Protein AF-A0A2N2L677-F1 (afdb_monomer_lite)

Sequence (140 aa):
MPTRQKPKVSSVRTIFMMSVLCVIALALGATQARAYCVYNDIELPFAVRGEFCAQCLYDPFLKPNDKKCCPGGEKGCRGETQIYISGIGSQFSAQWVACPTKVDAHGWIRFKRSGKDLTCYVYHEDGSLKGNDVIDIPGM

Radius of gyration: 25.93 Å; chains: 1; bounding box: 28×28×107 Å

Secondary structure (DSSP, 8-state):
----PPP---TTTTHHHHHHHHHHHHHSS-----EEEEEE-SSS-EEEEESS-HHHH-EEEE-TT-EEEEETTSTT--S-B-EEEE--TT---S--EE-SSPBPTT-EEEEEEETTEEEEEEE-TTS-EEEEEEEP-TT-

Structure (mmCIF, N/CA/C/O backbone):
data_AF-A0A2N2L677-F1
#
_entry.id   AF-A0A2N2L677-F1
#
loop_
_atom_site.group_PDB
_atom_site.id
_atom_site.type_symbol
_atom_site.label_atom_id
_atom_site.label_alt_id
_atom_site.label_comp_id
_atom_site.label_asym_id
_atom_site.label_entity_id
_atom_site.label_seq_id
_atom_site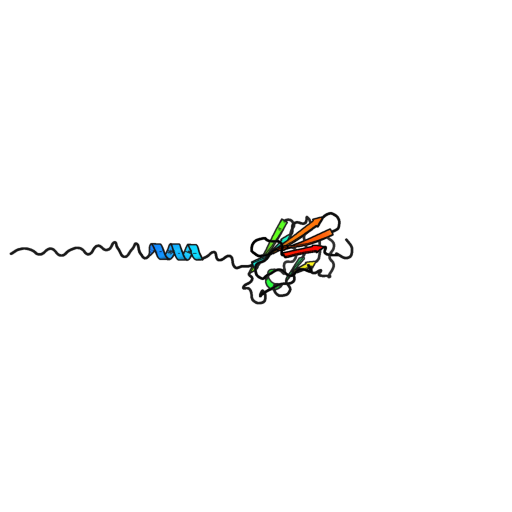.pdbx_PDB_ins_code
_atom_site.Cartn_x
_atom_site.Cartn_y
_atom_site.Cartn_z
_atom_site.occupancy
_atom_site.B_iso_or_equiv
_atom_site.auth_seq_id
_atom_site.auth_comp_id
_atom_site.auth_asym_id
_atom_site.auth_atom_id
_atom_site.pdbx_PDB_model_num
ATOM 1 N N . MET A 1 1 ? -11.875 4.089 89.687 1.00 44.41 1 MET A N 1
ATOM 2 C CA . MET A 1 1 ? -11.966 4.764 88.374 1.00 44.41 1 MET A CA 1
ATOM 3 C C . MET A 1 1 ? -10.947 4.139 87.427 1.00 44.41 1 MET A C 1
ATOM 5 O O . MET A 1 1 ? -9.765 4.303 87.696 1.00 44.41 1 MET A O 1
ATOM 9 N N . PRO A 1 2 ? -11.348 3.404 86.376 1.00 44.47 2 PRO A N 1
ATOM 10 C CA . PRO A 1 2 ? -10.439 3.009 85.307 1.00 44.47 2 PRO A CA 1
ATOM 11 C C . PRO A 1 2 ? -10.659 3.876 84.058 1.00 44.47 2 PRO A C 1
ATOM 13 O O . PRO A 1 2 ? -11.779 4.047 83.573 1.00 44.47 2 PRO A O 1
ATOM 16 N N . THR A 1 3 ? -9.572 4.445 83.548 1.00 46.19 3 THR A N 1
ATOM 17 C CA . THR A 1 3 ? -9.535 5.324 82.376 1.00 46.19 3 THR A CA 1
ATOM 18 C C . THR A 1 3 ? -9.636 4.492 81.096 1.00 46.19 3 THR A C 1
ATOM 20 O O . THR A 1 3 ? -8.787 3.653 80.808 1.00 46.19 3 THR A O 1
ATOM 23 N N . ARG A 1 4 ? -10.696 4.719 80.316 1.00 53.97 4 ARG A N 1
ATOM 24 C CA . ARG A 1 4 ? -10.991 4.024 79.054 1.00 53.97 4 ARG A CA 1
ATOM 25 C C . ARG A 1 4 ? -10.198 4.676 77.909 1.00 53.97 4 ARG A C 1
ATOM 27 O O . ARG A 1 4 ? -10.533 5.783 77.494 1.00 53.97 4 ARG A O 1
ATOM 34 N N . GLN A 1 5 ? -9.162 4.015 77.387 1.00 49.34 5 GLN A N 1
ATOM 35 C CA . GLN A 1 5 ? -8.472 4.447 76.162 1.00 49.34 5 GLN A CA 1
ATOM 36 C C . GLN A 1 5 ? -9.280 4.051 74.913 1.00 49.34 5 GLN A C 1
ATOM 38 O O . GLN A 1 5 ? -9.668 2.895 74.751 1.00 49.34 5 GLN A O 1
ATOM 43 N N . LYS A 1 6 ? -9.542 5.024 74.027 1.00 47.03 6 LYS A N 1
ATOM 44 C CA . LYS A 1 6 ? -10.153 4.809 72.703 1.00 47.03 6 LYS A CA 1
ATOM 45 C C . LYS A 1 6 ? -9.105 4.280 71.708 1.00 47.03 6 LYS A C 1
ATOM 47 O O . LYS A 1 6 ? -8.000 4.823 71.673 1.00 47.03 6 LYS A O 1
ATOM 52 N N . PRO A 1 7 ? -9.444 3.301 70.851 1.00 48.22 7 PRO A N 1
ATOM 53 C CA . PRO A 1 7 ? -8.547 2.848 69.796 1.00 48.22 7 PRO A CA 1
ATOM 54 C C . PRO A 1 7 ? -8.425 3.898 68.679 1.00 48.22 7 PRO A C 1
ATOM 56 O O . PRO A 1 7 ? -9.423 4.419 68.177 1.00 48.22 7 PRO A O 1
ATOM 59 N N . LYS A 1 8 ? -7.179 4.190 68.280 1.00 50.78 8 LYS A N 1
ATOM 60 C CA . LYS A 1 8 ? -6.833 4.925 67.054 1.00 50.78 8 LYS A CA 1
ATOM 61 C C . LYS A 1 8 ? -7.265 4.081 65.854 1.00 50.78 8 LYS A C 1
ATOM 63 O O . LYS A 1 8 ? -6.686 3.029 65.595 1.00 50.78 8 LYS A O 1
ATOM 68 N N . VAL A 1 9 ? -8.282 4.543 65.133 1.00 54.09 9 VAL A N 1
ATOM 69 C CA . VAL A 1 9 ? -8.702 3.947 63.861 1.00 54.09 9 VAL A CA 1
ATOM 70 C C . VAL A 1 9 ? -7.568 4.139 62.853 1.00 54.09 9 VAL A C 1
ATOM 72 O O . VAL A 1 9 ? -7.182 5.260 62.528 1.00 54.09 9 VAL A O 1
ATOM 75 N N . SER A 1 10 ? -6.987 3.016 62.435 1.00 50.25 10 SER A N 1
ATOM 76 C CA . SER A 1 10 ? -5.835 2.923 61.541 1.00 50.25 10 SER A CA 1
ATOM 77 C C . SER A 1 10 ? -6.214 3.373 60.128 1.00 50.25 10 SER A C 1
ATOM 79 O O . SER A 1 10 ? -6.841 2.646 59.356 1.00 50.25 10 SER A O 1
ATOM 81 N N . SER A 1 11 ? -5.819 4.602 59.807 1.00 54.41 11 SER A N 1
ATOM 82 C CA . SER A 1 11 ? -6.023 5.309 58.539 1.00 54.41 11 SER A CA 1
ATOM 83 C C . SER A 1 11 ? -5.100 4.801 57.415 1.00 54.41 11 SER A C 1
ATOM 85 O O . SER A 1 11 ? -4.532 5.592 56.670 1.00 54.41 11 SER A O 1
ATOM 87 N N . VAL A 1 12 ? -4.895 3.482 57.31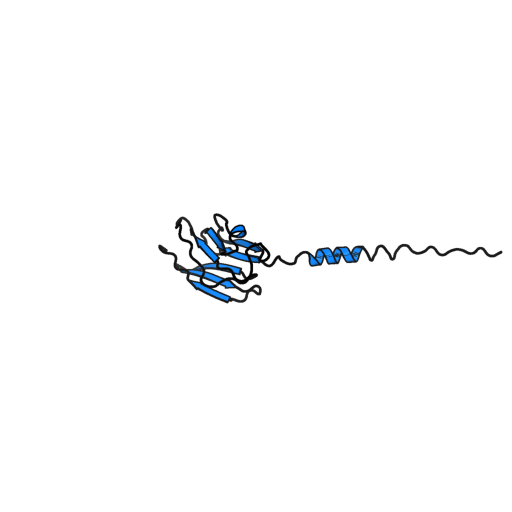6 1.00 50.75 12 VAL A N 1
ATOM 88 C CA . VAL A 1 12 ? -3.940 2.858 56.372 1.00 50.75 12 VAL A CA 1
ATOM 89 C C . VAL A 1 12 ? -4.652 2.076 55.258 1.00 50.75 12 VAL A C 1
ATOM 91 O O . VAL A 1 12 ? -4.093 1.875 54.184 1.00 50.75 12 VAL A O 1
ATOM 94 N N . ARG A 1 13 ? -5.921 1.687 55.449 1.00 46.88 13 ARG A N 1
ATOM 95 C CA . ARG A 1 13 ? -6.669 0.891 54.455 1.00 46.88 13 ARG A CA 1
ATOM 96 C C . ARG A 1 13 ? -7.193 1.682 53.250 1.00 46.88 13 ARG A C 1
ATOM 98 O O . ARG A 1 13 ? -7.444 1.079 52.215 1.00 46.88 13 ARG A O 1
ATOM 105 N N . THR A 1 14 ? -7.313 3.006 53.339 1.00 47.03 14 THR A N 1
ATOM 106 C CA . THR A 1 14 ? -7.902 3.824 52.258 1.00 47.03 14 THR A CA 1
ATOM 107 C C . THR A 1 14 ? -6.898 4.187 51.156 1.00 47.03 14 THR A C 1
ATOM 109 O O . THR A 1 14 ? -7.296 4.464 50.030 1.00 47.03 14 THR A O 1
ATOM 112 N N . ILE A 1 15 ? -5.592 4.147 51.440 1.00 49.38 15 ILE A N 1
ATOM 113 C CA . ILE A 1 15 ? -4.556 4.574 50.481 1.00 49.38 15 ILE A CA 1
ATOM 114 C C . ILE A 1 15 ? -4.246 3.464 49.460 1.00 49.38 15 ILE A C 1
ATOM 116 O O . ILE A 1 15 ? -4.035 3.748 48.284 1.00 49.38 15 ILE A O 1
ATOM 120 N N . PHE A 1 16 ? -4.304 2.191 49.866 1.00 46.00 16 PHE A N 1
ATOM 121 C CA . PHE A 1 16 ? -3.989 1.059 48.982 1.00 46.00 16 PHE A CA 1
ATOM 122 C C . PHE A 1 16 ? -5.040 0.783 47.896 1.00 46.00 16 PHE A C 1
ATOM 124 O O . PHE A 1 16 ? -4.717 0.172 46.884 1.00 46.00 16 PHE A O 1
ATOM 131 N N . MET A 1 17 ? -6.287 1.231 48.069 1.00 48.28 17 MET A N 1
ATOM 132 C CA . MET A 1 17 ? -7.337 1.025 47.062 1.00 48.28 17 MET A CA 1
ATOM 133 C C . MET A 1 17 ? -7.298 2.057 45.923 1.00 48.28 17 MET A C 1
ATOM 135 O O . MET A 1 17 ? -7.752 1.764 44.822 1.00 48.28 17 MET A O 1
ATOM 139 N N . MET A 1 18 ? -6.723 3.241 46.158 1.00 45.56 18 MET A N 1
ATOM 140 C CA . MET A 1 18 ? -6.606 4.307 45.151 1.00 45.56 18 MET A CA 1
ATOM 141 C C . MET A 1 18 ? -5.428 4.096 44.187 1.00 45.56 18 MET A C 1
ATOM 143 O O . MET A 1 18 ? -5.502 4.503 43.031 1.00 45.56 18 MET A O 1
ATOM 147 N N . SER A 1 19 ? -4.358 3.420 44.614 1.00 46.69 19 SER A N 1
ATOM 148 C CA . SER A 1 19 ? -3.193 3.157 43.759 1.00 46.69 19 SER A CA 1
ATOM 149 C C . SER A 1 19 ? -3.425 2.035 42.738 1.00 46.69 19 SER A C 1
ATOM 151 O O . SER A 1 19 ? -2.882 2.097 41.638 1.00 46.69 19 SER A O 1
ATOM 153 N N . VAL A 1 20 ? -4.268 1.043 43.048 1.00 52.00 20 VAL A N 1
ATOM 154 C CA . VAL A 1 20 ? -4.556 -0.088 42.142 1.00 52.00 20 VAL A CA 1
ATOM 155 C C . VAL A 1 20 ? -5.436 0.330 40.953 1.00 52.00 20 VAL A C 1
ATOM 157 O O . VAL A 1 20 ? -5.238 -0.169 39.846 1.00 52.00 20 VAL A O 1
ATOM 160 N N . LEU A 1 21 ? -6.349 1.295 41.125 1.00 49.84 21 LEU A N 1
ATOM 161 C CA . LEU A 1 21 ? -7.197 1.785 40.026 1.00 49.84 21 LEU A CA 1
ATOM 162 C C . LEU A 1 21 ? -6.417 2.563 38.952 1.00 49.84 21 LEU A C 1
ATOM 164 O O . LEU A 1 21 ? -6.703 2.408 37.765 1.00 49.84 21 LEU A O 1
ATOM 168 N N . CYS A 1 22 ? -5.407 3.353 39.331 1.00 50.03 22 CYS A N 1
ATOM 169 C CA . CYS A 1 22 ? -4.596 4.100 38.361 1.00 50.03 22 CYS A CA 1
ATOM 170 C C . CYS A 1 22 ? -3.711 3.189 37.493 1.00 50.03 22 CYS A C 1
ATOM 172 O O . CYS A 1 22 ? -3.503 3.484 36.318 1.00 50.03 22 CYS A O 1
ATOM 174 N N . VAL A 1 23 ? -3.224 2.064 38.031 1.00 52.12 23 VAL A N 1
ATOM 175 C CA . VAL A 1 23 ? -2.392 1.112 37.269 1.00 52.12 23 VAL A CA 1
ATOM 176 C C . VAL A 1 23 ? -3.222 0.358 36.222 1.00 52.12 23 VAL A C 1
ATOM 178 O O . VAL A 1 23 ? -2.752 0.146 35.107 1.00 52.12 23 VAL A O 1
ATOM 181 N N . ILE A 1 24 ? -4.482 0.024 36.524 1.00 51.56 24 ILE A N 1
ATOM 182 C CA . ILE A 1 24 ? -5.388 -0.632 35.565 1.00 51.56 24 ILE A CA 1
ATOM 183 C C . ILE A 1 24 ? -5.789 0.331 34.432 1.00 51.56 24 ILE A C 1
ATOM 185 O O . ILE A 1 24 ? -5.818 -0.069 33.270 1.00 51.56 24 ILE A O 1
ATOM 189 N N . ALA A 1 25 ? -6.021 1.614 34.735 1.00 50.78 25 ALA A N 1
ATOM 190 C CA . ALA A 1 25 ? -6.334 2.625 33.720 1.00 50.78 25 ALA A CA 1
ATOM 191 C C . ALA A 1 25 ? -5.162 2.896 32.752 1.00 50.78 25 ALA A C 1
ATOM 193 O O . ALA A 1 25 ? -5.388 3.140 31.569 1.00 50.78 25 ALA A O 1
ATOM 194 N N . LEU A 1 26 ? -3.914 2.792 33.225 1.00 49.88 26 LEU A N 1
ATOM 195 C CA . LEU A 1 26 ? -2.713 2.900 32.385 1.00 49.88 26 LEU A CA 1
ATOM 196 C C . LEU A 1 26 ? -2.434 1.624 31.568 1.00 49.88 26 LEU A C 1
ATOM 198 O O . LEU A 1 26 ? -1.881 1.717 30.476 1.00 49.88 26 LEU A O 1
ATOM 202 N N . ALA A 1 27 ? -2.852 0.448 32.047 1.00 47.91 27 ALA A N 1
ATOM 203 C CA . ALA A 1 27 ? -2.697 -0.818 31.324 1.00 47.91 27 ALA A CA 1
ATOM 204 C C . ALA A 1 27 ? -3.751 -1.031 30.216 1.00 47.91 27 ALA A C 1
ATOM 206 O O . ALA A 1 27 ? -3.491 -1.744 29.250 1.00 47.91 27 ALA A O 1
ATOM 207 N N . LEU A 1 28 ? -4.925 -0.397 30.320 1.00 47.28 28 LEU A N 1
ATOM 208 C CA . LEU A 1 28 ? -6.007 -0.483 29.324 1.00 47.28 28 LEU A CA 1
ATOM 209 C C . LEU A 1 28 ? -5.884 0.546 28.179 1.00 47.28 28 LEU A C 1
ATOM 211 O O . LEU A 1 28 ? -6.634 0.480 27.205 1.00 47.28 28 LEU A O 1
ATOM 215 N N . GLY A 1 29 ? -4.955 1.502 28.282 1.00 42.56 29 GLY A N 1
ATOM 216 C CA . GLY A 1 29 ? -4.866 2.671 27.397 1.00 42.56 29 GLY A CA 1
ATOM 217 C C . GLY A 1 29 ? -4.201 2.448 26.035 1.00 42.56 29 GLY A C 1
ATOM 218 O O . GLY A 1 29 ? -4.214 3.353 25.207 1.00 42.56 29 GLY A O 1
ATOM 219 N N . ALA A 1 30 ? -3.645 1.265 25.773 1.00 44.28 30 ALA A N 1
ATOM 220 C CA . ALA A 1 30 ? -3.089 0.908 24.469 1.00 44.28 30 ALA A CA 1
ATOM 221 C C . ALA A 1 30 ? -3.939 -0.176 23.800 1.00 44.28 30 ALA A C 1
ATOM 223 O O . ALA A 1 30 ? -3.429 -1.192 23.329 1.00 44.28 30 ALA A O 1
ATOM 224 N N . THR A 1 31 ? -5.255 0.038 23.725 1.00 46.34 31 THR A N 1
ATOM 225 C CA . THR A 1 31 ? -5.981 -0.531 22.589 1.00 46.34 31 THR A CA 1
ATOM 226 C C . THR A 1 31 ? -5.348 0.111 21.363 1.00 46.34 31 THR A C 1
ATOM 228 O O . THR A 1 31 ? -5.553 1.295 21.111 1.00 46.34 31 THR A O 1
ATOM 231 N N . GLN A 1 32 ? -4.464 -0.618 20.667 1.00 46.31 32 GLN A N 1
ATOM 232 C CA . GLN A 1 32 ? -3.982 -0.177 19.364 1.00 46.31 32 GLN A CA 1
ATOM 233 C C . GLN A 1 32 ? -5.241 0.154 18.579 1.00 46.31 32 GLN A C 1
ATOM 235 O O . GLN A 1 32 ? -6.066 -0.730 18.347 1.00 46.31 32 GLN A O 1
ATOM 240 N N . ALA A 1 33 ? -5.457 1.440 18.304 1.00 50.59 33 ALA A N 1
ATOM 241 C CA . ALA A 1 33 ? -6.587 1.877 17.516 1.00 50.59 33 ALA A CA 1
ATOM 242 C C . ALA A 1 33 ? -6.429 1.149 16.188 1.00 50.59 33 ALA A C 1
ATOM 244 O O . ALA A 1 33 ? -5.513 1.447 15.424 1.00 50.59 33 ALA A O 1
ATOM 245 N N . ARG A 1 34 ? -7.219 0.091 16.019 1.00 66.38 34 ARG A N 1
ATOM 246 C CA . ARG A 1 34 ? -6.980 -0.916 15.000 1.00 66.38 34 ARG A CA 1
ATOM 247 C C . ARG A 1 34 ? -6.945 -0.216 13.648 1.00 66.38 34 ARG A C 1
ATOM 249 O O . ARG A 1 34 ? -7.925 0.438 13.307 1.00 66.38 34 ARG A O 1
ATOM 256 N N . ALA A 1 35 ? -5.820 -0.257 12.947 1.00 68.38 35 ALA A N 1
ATOM 257 C CA . ALA A 1 35 ? -5.525 0.649 11.841 1.00 68.38 35 ALA A CA 1
ATOM 258 C C . ALA A 1 35 ? -5.217 -0.118 10.557 1.00 68.38 35 ALA A C 1
ATOM 260 O O . ALA A 1 35 ? -4.579 -1.164 10.605 1.00 68.38 35 ALA A O 1
ATOM 261 N N . TYR A 1 36 ? -5.595 0.450 9.413 1.00 82.56 36 TYR A N 1
ATOM 262 C CA . TYR A 1 36 ? -5.073 0.029 8.118 1.00 82.56 36 TYR A CA 1
ATOM 263 C C . TYR A 1 36 ? -3.665 0.573 7.977 1.00 82.56 36 TYR A C 1
ATOM 265 O O . TYR A 1 36 ? -3.485 1.789 8.050 1.00 82.56 36 TYR A O 1
ATOM 273 N N . CYS A 1 37 ? -2.680 -0.281 7.732 1.00 89.62 37 CYS A N 1
ATOM 274 C CA . CYS A 1 37 ? -1.321 0.173 7.462 1.00 89.62 37 CYS A CA 1
ATOM 275 C C . CYS A 1 37 ? -0.891 -0.187 6.042 1.00 89.62 37 CYS A C 1
ATOM 277 O O . CYS A 1 37 ? -1.068 -1.315 5.588 1.00 89.62 37 CYS A O 1
ATOM 279 N N . VAL A 1 38 ? -0.299 0.783 5.356 1.00 93.44 38 VAL A N 1
ATOM 280 C CA . VAL A 1 38 ? 0.296 0.644 4.031 1.00 93.44 38 VAL A CA 1
ATOM 281 C C . VAL A 1 38 ? 1.802 0.750 4.186 1.00 93.44 38 VAL A C 1
ATOM 283 O O . VAL A 1 38 ? 2.293 1.766 4.673 1.00 93.44 38 VAL A O 1
ATOM 286 N N . TYR A 1 39 ? 2.517 -0.294 3.786 1.00 95.31 39 TYR A N 1
ATOM 287 C CA . TYR A 1 39 ? 3.969 -0.389 3.859 1.00 95.31 39 TYR A CA 1
ATOM 288 C C . TYR A 1 39 ? 4.565 -0.288 2.459 1.00 95.31 39 TYR A C 1
ATOM 290 O O . TYR A 1 39 ? 4.146 -1.000 1.539 1.00 95.31 39 TYR A O 1
ATOM 298 N N . ASN A 1 40 ? 5.561 0.578 2.313 1.00 95.44 40 ASN A N 1
ATOM 299 C CA . ASN A 1 40 ? 6.368 0.680 1.112 1.00 95.44 40 ASN A CA 1
ATOM 300 C C . ASN A 1 40 ? 7.676 -0.098 1.319 1.00 95.44 40 ASN A C 1
ATOM 302 O O . ASN A 1 40 ? 8.607 0.428 1.917 1.00 95.44 40 ASN A O 1
ATOM 306 N N . ASP A 1 41 ? 7.766 -1.323 0.801 1.00 95.69 41 ASP A N 1
ATOM 307 C CA . ASP A 1 41 ? 9.022 -2.088 0.786 1.00 95.69 41 ASP A CA 1
ATOM 308 C C . ASP A 1 41 ? 9.763 -1.960 -0.561 1.00 95.69 41 ASP A C 1
ATOM 310 O O . ASP A 1 41 ? 10.598 -2.800 -0.900 1.00 95.69 41 ASP A O 1
ATOM 314 N N . ILE A 1 42 ? 9.423 -0.964 -1.383 1.00 92.62 42 ILE A N 1
ATOM 315 C CA . ILE A 1 42 ? 10.126 -0.687 -2.636 1.00 92.62 42 ILE A CA 1
ATOM 316 C C . ILE A 1 42 ? 11.085 0.492 -2.462 1.00 92.62 42 ILE A C 1
ATOM 318 O O . ILE A 1 42 ? 10.950 1.320 -1.565 1.00 92.62 42 ILE A O 1
ATOM 322 N N . GLU A 1 43 ? 12.063 0.595 -3.358 1.00 92.31 43 GLU A N 1
ATOM 323 C CA . GLU A 1 43 ? 13.098 1.639 -3.309 1.00 92.31 43 GLU A CA 1
ATOM 324 C C . GLU A 1 43 ? 12.620 3.009 -3.819 1.00 92.31 43 GLU A C 1
ATOM 326 O O . GLU A 1 43 ? 13.370 3.984 -3.790 1.00 92.31 43 GLU A O 1
ATOM 331 N N . LEU A 1 44 ? 11.372 3.104 -4.287 1.00 90.62 44 LEU A N 1
ATOM 332 C CA . LEU A 1 44 ? 10.803 4.316 -4.868 1.00 90.62 44 LEU A CA 1
ATOM 333 C C . LEU A 1 44 ? 9.636 4.838 -4.020 1.00 90.62 44 LEU A C 1
ATOM 335 O O . LEU A 1 44 ? 8.819 4.047 -3.545 1.00 90.62 44 LEU A O 1
ATOM 339 N N . PRO A 1 45 ? 9.514 6.163 -3.840 1.00 91.75 45 PRO A N 1
ATOM 340 C CA . PRO A 1 45 ? 8.329 6.733 -3.222 1.00 91.75 45 PRO A CA 1
ATOM 341 C C . PRO A 1 45 ? 7.106 6.579 -4.136 1.00 91.75 45 PRO A C 1
ATOM 343 O O . PRO A 1 45 ? 7.250 6.549 -5.360 1.00 91.75 45 PRO A O 1
ATOM 346 N N . PHE A 1 46 ?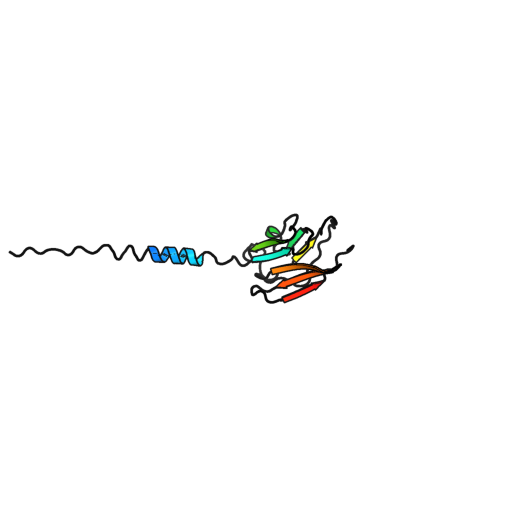 5.912 6.528 -3.546 1.00 91.19 46 PHE A N 1
ATOM 347 C CA . PHE A 1 46 ? 4.643 6.587 -4.278 1.00 91.19 46 PHE A CA 1
ATOM 348 C C . PHE A 1 46 ? 3.552 7.271 -3.456 1.00 91.19 46 PHE A C 1
ATOM 350 O O . PHE A 1 46 ? 3.558 7.216 -2.227 1.00 91.19 46 PHE A O 1
ATOM 357 N N . ALA A 1 47 ? 2.598 7.907 -4.128 1.00 91.25 47 ALA A N 1
ATOM 358 C CA . ALA A 1 47 ? 1.397 8.426 -3.489 1.00 91.25 47 ALA A CA 1
ATOM 359 C C . ALA A 1 47 ? 0.457 7.265 -3.152 1.00 91.25 47 ALA A C 1
ATOM 361 O O . ALA A 1 47 ? 0.311 6.331 -3.943 1.00 91.25 47 ALA A O 1
ATOM 362 N N . VAL A 1 48 ? -0.208 7.328 -2.000 1.00 91.19 48 VAL A N 1
ATOM 363 C CA . VAL A 1 48 ? -1.176 6.315 -1.568 1.00 91.19 48 VAL A CA 1
ATOM 364 C C . VAL A 1 48 ? -2.509 6.971 -1.228 1.00 91.19 48 VAL A C 1
ATOM 366 O O . VAL A 1 48 ? -2.564 8.109 -0.775 1.00 91.19 48 VAL A O 1
ATOM 369 N N . ARG A 1 49 ? -3.611 6.262 -1.472 1.00 89.50 49 ARG A N 1
ATOM 370 C CA . ARG A 1 49 ? -4.937 6.624 -0.960 1.00 89.50 49 ARG A CA 1
ATOM 371 C C . ARG A 1 49 ? -5.747 5.366 -0.672 1.00 89.50 49 ARG A C 1
ATOM 373 O O . ARG A 1 49 ? -5.632 4.369 -1.382 1.00 89.50 49 ARG A O 1
ATOM 380 N N . GLY A 1 50 ? -6.603 5.428 0.339 1.00 88.12 50 GLY A N 1
ATOM 381 C CA . GLY A 1 50 ? -7.671 4.446 0.534 1.00 88.12 50 GLY A CA 1
ATOM 382 C C . GLY A 1 50 ? -8.989 4.979 -0.017 1.00 88.12 50 GLY A C 1
ATOM 383 O O . GLY A 1 50 ? -9.200 6.188 0.009 1.00 88.12 50 GLY A O 1
ATOM 384 N N . GLU A 1 51 ? -9.870 4.088 -0.477 1.00 86.56 51 GLU A N 1
ATOM 385 C CA . GLU A 1 51 ? -11.222 4.414 -0.964 1.00 86.56 51 GLU A CA 1
ATOM 386 C C . GLU A 1 51 ? -11.967 5.338 0.005 1.00 86.56 51 GLU A C 1
ATOM 388 O O . GLU A 1 51 ? -12.211 6.504 -0.296 1.00 86.56 51 GLU A O 1
ATOM 393 N N . PHE A 1 52 ? -12.238 4.842 1.211 1.00 78.31 52 PHE A N 1
ATOM 394 C CA . PHE A 1 52 ? -12.933 5.602 2.247 1.00 78.31 52 PHE A CA 1
ATOM 395 C C . PHE A 1 52 ? -11.987 6.168 3.320 1.00 78.31 52 PHE A C 1
ATOM 397 O O . PHE A 1 52 ? -12.399 6.941 4.184 1.00 78.31 52 PHE A O 1
ATOM 404 N N . CYS A 1 53 ? -10.701 5.817 3.230 1.00 78.81 53 CYS A N 1
ATOM 405 C CA . CYS A 1 53 ? -9.626 6.266 4.115 1.00 78.81 53 CYS A CA 1
ATOM 406 C C . CYS A 1 53 ? -8.744 7.362 3.513 1.00 78.81 53 CYS A C 1
ATOM 408 O O . CYS A 1 53 ? -7.598 7.545 3.924 1.00 78.81 53 CYS A O 1
ATOM 410 N N . ALA A 1 54 ? -9.254 8.111 2.537 1.00 75.44 54 ALA A N 1
ATOM 411 C CA . ALA A 1 54 ? -8.479 9.159 1.888 1.00 75.44 54 ALA A CA 1
ATOM 412 C C . ALA A 1 54 ? -7.947 10.191 2.898 1.00 75.44 54 ALA A C 1
ATOM 414 O O . ALA A 1 54 ? -6.772 10.507 2.866 1.00 75.44 54 ALA A O 1
ATOM 415 N N . GLN A 1 55 ? -8.737 10.641 3.873 1.00 79.19 55 GLN A N 1
ATOM 416 C CA . GLN A 1 55 ? -8.326 11.713 4.800 1.00 79.19 55 GLN A CA 1
ATOM 417 C C . GLN A 1 55 ? -7.031 11.454 5.600 1.00 79.19 55 GLN A C 1
ATOM 419 O O . GLN A 1 55 ? -6.374 12.397 6.025 1.00 79.19 55 GLN A O 1
ATOM 424 N N . CYS A 1 56 ? -6.670 10.191 5.821 1.00 82.19 56 CYS A N 1
ATOM 425 C CA . CYS A 1 56 ? -5.517 9.779 6.627 1.00 82.19 56 CYS A CA 1
ATOM 426 C C . CYS A 1 56 ? -4.395 9.161 5.782 1.00 82.19 56 CYS A C 1
ATOM 428 O O . CYS A 1 56 ? -3.226 9.223 6.169 1.00 82.19 56 CYS A O 1
ATOM 430 N N . LEU A 1 57 ? -4.745 8.557 4.642 1.00 85.38 57 LEU A N 1
ATOM 431 C CA . LEU A 1 57 ? -3.783 7.964 3.717 1.00 85.38 57 LEU A CA 1
ATOM 432 C C . LEU A 1 57 ? -3.361 8.923 2.602 1.00 85.38 57 LEU A C 1
ATOM 434 O O . LEU A 1 57 ? -2.365 8.641 1.955 1.00 85.38 57 LEU A O 1
ATOM 438 N N . TYR A 1 58 ? -4.061 10.042 2.395 1.00 79.50 58 TYR A N 1
ATOM 439 C CA . TYR A 1 58 ? -3.709 11.059 1.404 1.00 79.50 58 TYR A CA 1
ATOM 440 C C . TYR A 1 58 ? -2.483 11.850 1.870 1.00 79.50 58 TYR A C 1
ATOM 442 O O . TYR A 1 58 ? -2.574 12.917 2.473 1.00 79.50 58 TYR A O 1
ATOM 450 N N . ASP A 1 59 ? -1.320 11.268 1.615 1.00 70.38 59 ASP A N 1
ATOM 451 C CA . ASP A 1 59 ? -0.003 11.869 1.771 1.00 70.38 59 ASP A CA 1
ATOM 452 C C . ASP A 1 59 ? 0.602 12.025 0.369 1.00 70.38 59 ASP A C 1
ATOM 454 O O . ASP A 1 59 ? 0.418 11.116 -0.451 1.00 70.38 59 ASP A O 1
ATOM 458 N N . PRO A 1 60 ? 1.296 13.135 0.052 1.00 71.06 60 PRO A N 1
ATOM 459 C CA . PRO A 1 60 ? 1.940 13.293 -1.243 1.00 71.06 60 PRO A CA 1
ATOM 460 C C . PRO A 1 60 ? 2.813 12.092 -1.623 1.00 71.06 60 PRO A C 1
ATOM 462 O O . PRO A 1 60 ? 2.680 11.641 -2.754 1.00 71.06 60 PRO A O 1
ATOM 465 N N . PHE A 1 61 ? 3.636 11.537 -0.715 1.00 85.88 61 PHE A N 1
ATOM 466 C CA . PHE A 1 61 ? 4.484 10.373 -1.026 1.00 85.88 61 PHE A CA 1
ATOM 467 C C . PHE A 1 61 ? 4.852 9.534 0.200 1.00 85.88 61 PHE A C 1
ATOM 469 O O . PHE A 1 61 ? 5.523 10.008 1.117 1.00 85.88 61 PHE A O 1
ATOM 476 N N . LEU A 1 62 ? 4.530 8.241 0.153 1.00 92.00 62 LEU A N 1
ATOM 477 C CA . LEU A 1 62 ? 5.061 7.238 1.064 1.00 92.00 62 LEU A CA 1
ATOM 478 C C . LEU A 1 62 ? 6.490 6.870 0.649 1.00 92.00 62 LEU A C 1
ATOM 480 O O . LEU A 1 62 ? 6.706 6.309 -0.426 1.00 92.00 62 LEU A O 1
ATOM 484 N N . LYS A 1 63 ? 7.470 7.204 1.491 1.00 93.31 63 LYS A N 1
ATOM 485 C CA . LYS A 1 63 ? 8.901 7.005 1.212 1.00 93.31 63 LYS A CA 1
ATOM 486 C C . LYS A 1 63 ? 9.301 5.522 1.221 1.00 93.31 63 LYS A C 1
ATOM 488 O O . LYS A 1 63 ? 8.596 4.712 1.823 1.00 93.31 63 LYS A O 1
ATOM 493 N N . PRO A 1 64 ? 10.444 5.170 0.605 1.00 94.25 64 PRO A N 1
ATOM 494 C CA . PRO A 1 64 ? 11.008 3.827 0.706 1.00 94.25 64 PRO A CA 1
ATOM 495 C C . PRO A 1 64 ? 11.177 3.376 2.159 1.00 94.25 64 PRO A C 1
ATOM 497 O O . PRO A 1 64 ? 11.698 4.131 2.982 1.00 94.25 64 PRO A O 1
ATOM 500 N N . ASN A 1 65 ? 10.778 2.138 2.450 1.00 92.75 65 ASN A N 1
ATOM 501 C CA . ASN A 1 65 ? 10.807 1.502 3.775 1.00 92.75 65 ASN A CA 1
ATOM 502 C C . ASN A 1 65 ? 9.956 2.193 4.854 1.00 92.75 65 ASN A C 1
ATOM 504 O O . ASN A 1 65 ? 10.120 1.913 6.043 1.00 92.75 65 ASN A O 1
ATOM 508 N N . ASP A 1 66 ? 9.053 3.088 4.456 1.00 94.12 66 ASP A N 1
ATOM 509 C CA . ASP A 1 66 ? 8.147 3.781 5.364 1.00 94.12 66 ASP A CA 1
ATOM 510 C C . ASP A 1 66 ? 6.759 3.123 5.381 1.00 94.12 66 ASP A C 1
ATOM 512 O O . ASP A 1 66 ? 6.415 2.280 4.542 1.00 94.12 66 ASP A O 1
ATOM 516 N N . LYS A 1 67 ? 5.935 3.520 6.353 1.00 92.75 67 LYS A N 1
ATOM 517 C CA . LYS A 1 67 ? 4.540 3.099 6.444 1.00 92.75 67 LYS A CA 1
ATOM 518 C C . LYS A 1 67 ? 3.611 4.252 6.791 1.00 92.75 67 LYS A C 1
ATOM 520 O O . LYS A 1 67 ? 3.935 5.123 7.594 1.00 92.75 67 LYS A O 1
ATOM 525 N N . LYS A 1 68 ? 2.393 4.189 6.264 1.00 90.31 68 LYS A N 1
ATOM 526 C CA . LYS A 1 68 ? 1.291 5.065 6.668 1.00 90.31 68 LYS A CA 1
ATOM 527 C C . LYS A 1 68 ? 0.195 4.225 7.285 1.00 90.31 68 LYS A C 1
ATOM 529 O O . LYS A 1 68 ? -0.219 3.235 6.692 1.00 90.31 68 LYS A O 1
ATOM 534 N N . CYS A 1 69 ? -0.283 4.628 8.454 1.00 88.56 69 CYS A N 1
ATOM 535 C CA . CYS A 1 69 ? -1.389 3.957 9.116 1.00 88.56 69 CYS A CA 1
ATOM 536 C C . CYS A 1 69 ? -2.575 4.903 9.265 1.00 88.56 69 CYS A C 1
ATOM 538 O O . CYS A 1 69 ? -2.402 6.091 9.538 1.00 88.56 69 CYS A O 1
ATOM 540 N N . CYS A 1 70 ? -3.774 4.358 9.111 1.00 85.31 70 CYS A N 1
ATOM 541 C CA . CYS A 1 70 ? -5.020 5.056 9.339 1.00 85.31 70 CYS A CA 1
ATOM 542 C C . CYS A 1 70 ? -5.879 4.296 10.348 1.00 85.31 70 CYS A C 1
ATOM 544 O O . CYS A 1 70 ? -6.180 3.129 10.094 1.00 85.31 70 CYS A O 1
ATOM 546 N N . PRO A 1 71 ? -6.309 4.915 11.460 1.00 79.56 71 PRO A N 1
ATOM 547 C CA . PRO A 1 71 ? -7.168 4.240 12.422 1.00 79.56 71 PRO A CA 1
ATOM 548 C C . PRO A 1 71 ? -8.491 3.809 11.769 1.00 79.56 71 PRO A C 1
ATOM 550 O O . PRO A 1 71 ? -9.203 4.612 11.176 1.00 79.56 71 PRO A O 1
ATOM 553 N N . GLY A 1 72 ? -8.866 2.543 11.922 1.00 68.56 72 GLY A N 1
ATOM 554 C CA . GLY A 1 72 ? -10.104 1.957 11.396 1.00 68.56 72 GL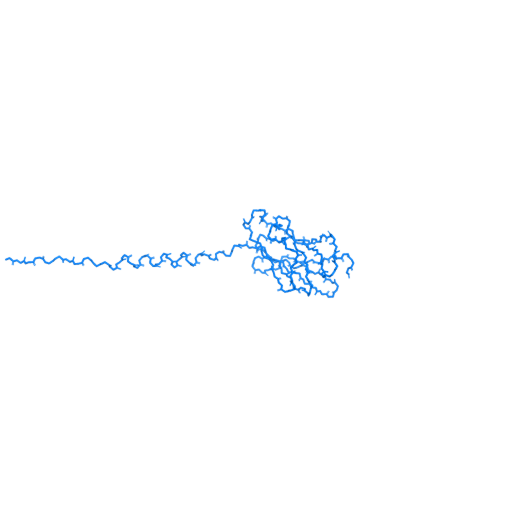Y A CA 1
ATOM 555 C C . GLY A 1 72 ? -11.378 2.453 12.084 1.00 68.56 72 GLY A C 1
ATOM 556 O O . GLY A 1 72 ? -12.487 2.141 11.657 1.00 68.56 72 GLY A O 1
ATOM 557 N N . GLY A 1 73 ? -11.234 3.252 13.144 1.00 67.75 73 GLY A N 1
ATOM 558 C CA . GLY A 1 73 ? -12.328 4.001 13.761 1.00 67.75 73 GLY A CA 1
ATOM 559 C C . GLY A 1 73 ? -12.594 5.367 13.121 1.00 67.75 73 GLY A C 1
ATOM 560 O O . GLY A 1 73 ? -13.615 5.978 13.440 1.00 67.75 73 GLY A O 1
ATOM 561 N N . GLU A 1 74 ? -11.715 5.850 12.233 1.00 73.50 74 GLU A N 1
ATOM 562 C CA . GLU A 1 74 ? -11.871 7.165 11.606 1.00 73.50 74 GLU A CA 1
ATOM 563 C C . GLU A 1 74 ? -13.126 7.242 10.732 1.00 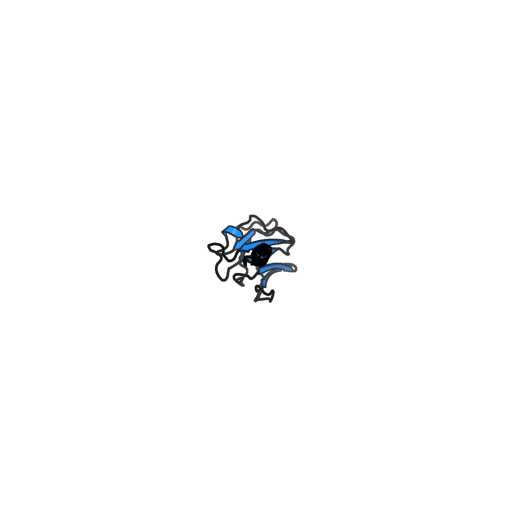73.50 74 GLU A C 1
ATOM 565 O O . GLU A 1 74 ? -13.566 6.265 10.114 1.00 73.50 74 GLU A O 1
ATOM 570 N N . LYS A 1 75 ? -13.732 8.431 10.662 1.00 67.88 75 LYS A N 1
ATOM 571 C CA . LYS A 1 75 ? -14.988 8.631 9.926 1.00 67.88 75 LYS A CA 1
ATOM 572 C C . LYS A 1 75 ? -14.777 8.391 8.429 1.00 67.88 75 LYS A C 1
ATOM 574 O O . LYS A 1 75 ? -14.188 9.220 7.758 1.00 67.88 75 LYS A O 1
ATOM 579 N N . GLY A 1 76 ? -15.311 7.293 7.903 1.00 68.88 76 GLY A N 1
ATOM 580 C CA . GLY A 1 76 ? -15.102 6.857 6.516 1.00 68.88 76 GLY A CA 1
ATOM 581 C C . GLY A 1 76 ? -14.336 5.538 6.450 1.00 68.88 76 GLY A C 1
ATOM 582 O O . GLY A 1 76 ? -14.627 4.704 5.617 1.00 68.88 76 GLY A O 1
ATOM 583 N N . CYS A 1 77 ? -13.488 5.237 7.423 1.00 73.00 77 CYS A N 1
ATOM 584 C CA . CYS A 1 77 ? -12.604 4.076 7.421 1.00 73.00 77 CYS A CA 1
ATOM 585 C C . CYS A 1 77 ? -13.224 2.765 7.931 1.00 73.00 77 CYS A C 1
ATOM 587 O O . CYS A 1 77 ? -12.598 2.043 8.703 1.00 73.00 77 CYS A O 1
ATOM 589 N N . ARG A 1 78 ? -14.453 2.424 7.530 1.00 68.69 78 ARG A N 1
ATOM 590 C CA . ARG A 1 78 ? -15.185 1.276 8.101 1.00 68.69 78 ARG A CA 1
ATOM 591 C C . ARG A 1 78 ? -15.243 0.077 7.155 1.00 68.69 78 ARG A C 1
ATOM 593 O O . ARG A 1 78 ? -15.774 0.196 6.059 1.00 68.69 78 ARG A O 1
ATOM 600 N N . GLY A 1 79 ? -14.817 -1.089 7.643 1.00 79.19 79 GLY A N 1
ATOM 601 C CA . GLY A 1 79 ? -14.956 -2.368 6.943 1.00 79.19 79 GLY A CA 1
ATOM 602 C C . GLY A 1 79 ? -13.738 -2.717 6.094 1.00 79.19 79 GLY A C 1
ATOM 603 O O . GLY A 1 79 ? -12.611 -2.563 6.539 1.00 79.19 79 GLY A O 1
ATOM 604 N N . GLU A 1 80 ? -13.955 -3.233 4.892 1.00 87.31 80 GLU A N 1
ATOM 605 C CA . GLU A 1 80 ? -12.865 -3.450 3.942 1.00 87.31 80 GLU A CA 1
ATOM 606 C C . GLU A 1 80 ? -12.579 -2.167 3.153 1.00 87.31 80 GLU A C 1
ATOM 608 O O . GLU A 1 80 ? -13.483 -1.384 2.860 1.00 87.31 80 GLU A O 1
ATOM 613 N N . THR A 1 81 ? -11.323 -1.949 2.772 1.00 88.00 81 THR A N 1
ATOM 614 C CA . THR A 1 81 ? -10.910 -0.777 1.994 1.00 88.00 81 THR A CA 1
ATOM 615 C C . THR A 1 81 ? -10.074 -1.178 0.791 1.00 88.00 81 THR A C 1
ATOM 617 O O . THR A 1 81 ? -9.146 -1.982 0.878 1.00 88.00 81 THR A O 1
ATOM 620 N N . GLN A 1 82 ? -10.387 -0.562 -0.347 1.00 91.25 82 GLN A N 1
ATOM 621 C CA . GLN A 1 82 ? -9.557 -0.618 -1.539 1.00 91.25 82 GLN A CA 1
ATOM 622 C C . GLN A 1 82 ? -8.387 0.371 -1.409 1.00 91.25 82 GLN A C 1
ATOM 624 O O . GLN A 1 82 ? -8.603 1.557 -1.142 1.00 91.25 82 GLN A O 1
ATOM 629 N N . ILE A 1 83 ? -7.154 -0.102 -1.609 1.00 91.81 83 ILE A N 1
ATOM 630 C CA . ILE A 1 83 ? -5.946 0.738 -1.610 1.00 91.81 83 ILE A CA 1
ATOM 631 C C . ILE A 1 83 ? -5.539 1.041 -3.047 1.00 91.81 83 ILE A C 1
ATOM 633 O O . ILE A 1 83 ? -5.540 0.151 -3.900 1.00 91.81 83 ILE A O 1
ATOM 637 N N . TYR A 1 84 ? -5.186 2.300 -3.290 1.00 91.81 84 TYR A N 1
ATOM 638 C CA . TYR A 1 84 ? -4.696 2.789 -4.568 1.00 91.81 84 TYR A CA 1
ATOM 639 C C . TYR A 1 84 ? -3.335 3.449 -4.393 1.00 91.81 84 TYR A C 1
ATOM 641 O O . TYR A 1 84 ? -3.089 4.127 -3.393 1.00 91.81 84 TYR A O 1
ATOM 649 N N . ILE A 1 85 ? -2.496 3.307 -5.411 1.00 91.25 85 ILE A N 1
ATOM 650 C CA . ILE A 1 85 ? -1.186 3.946 -5.496 1.00 91.25 85 ILE A CA 1
ATOM 651 C C . ILE A 1 85 ? -1.047 4.728 -6.800 1.00 91.25 85 ILE A C 1
ATOM 653 O O . ILE A 1 85 ? -1.744 4.456 -7.778 1.00 91.25 85 ILE A O 1
ATOM 657 N N . SER A 1 86 ? -0.154 5.709 -6.813 1.00 89.25 86 SER A N 1
ATOM 658 C CA . SER A 1 86 ? 0.182 6.494 -8.001 1.00 89.25 86 SER A CA 1
ATOM 659 C C . SER A 1 86 ? 1.595 7.068 -7.883 1.00 89.25 86 SER A C 1
ATOM 661 O O . SER A 1 86 ? 2.164 7.096 -6.792 1.00 89.25 86 SER A O 1
ATOM 663 N N . GLY A 1 87 ? 2.164 7.536 -8.995 1.00 85.19 87 GLY A N 1
ATOM 664 C CA . GLY A 1 87 ? 3.411 8.305 -8.986 1.00 85.19 87 GLY A CA 1
ATOM 665 C C . GLY A 1 87 ? 4.623 7.546 -8.438 1.00 85.19 87 GLY A C 1
ATOM 666 O O . GLY A 1 87 ? 5.271 8.037 -7.518 1.00 85.19 87 GLY A O 1
ATOM 667 N N . ILE A 1 88 ? 4.912 6.343 -8.948 1.00 82.25 88 ILE A N 1
ATOM 668 C CA . ILE A 1 88 ? 6.050 5.540 -8.476 1.00 82.25 88 ILE A CA 1
ATOM 669 C C . ILE A 1 88 ? 7.359 6.112 -9.042 1.00 82.25 88 ILE A C 1
ATOM 671 O O . ILE A 1 88 ? 7.623 6.051 -10.245 1.00 82.25 88 ILE A O 1
ATOM 675 N N . GLY A 1 89 ? 8.217 6.634 -8.164 1.00 75.81 89 GLY A N 1
ATOM 676 C CA . GLY A 1 89 ? 9.487 7.256 -8.551 1.00 75.81 89 GLY A CA 1
ATOM 677 C C . GLY A 1 89 ? 9.296 8.597 -9.270 1.00 75.81 89 GLY A C 1
ATOM 678 O O . GLY A 1 89 ? 8.519 9.437 -8.832 1.00 75.81 89 GLY A O 1
ATOM 679 N N . SER A 1 90 ? 10.027 8.830 -10.367 1.00 65.31 90 SER A N 1
ATOM 680 C CA . SER A 1 90 ? 9.883 10.045 -11.191 1.00 65.31 90 SER A CA 1
ATOM 681 C C . SER A 1 90 ? 8.728 9.971 -12.196 1.00 65.31 90 SER A C 1
ATOM 683 O O . SER A 1 90 ? 8.405 10.974 -12.834 1.00 65.31 90 SER A O 1
ATOM 685 N N . GLN A 1 91 ? 8.09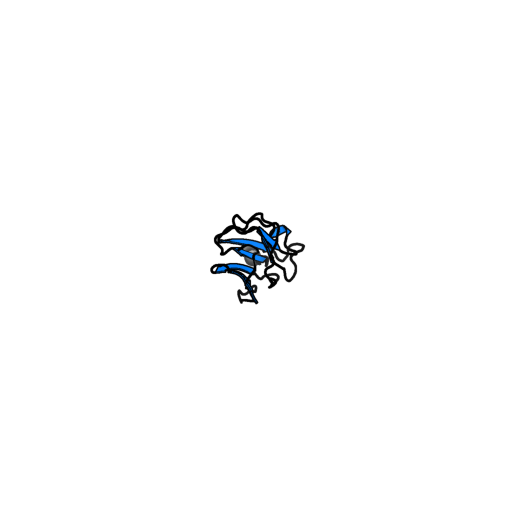8 8.802 -12.347 1.00 64.62 91 GLN A N 1
ATOM 686 C CA . GLN A 1 91 ? 6.972 8.614 -13.252 1.00 64.62 91 GLN A CA 1
ATOM 687 C C . GLN A 1 91 ? 5.678 9.036 -12.561 1.00 64.62 91 GLN A C 1
ATOM 689 O O . GLN A 1 91 ? 4.975 8.241 -11.939 1.00 64.62 91 GLN A O 1
ATOM 694 N N . PHE A 1 92 ? 5.360 10.319 -12.685 1.00 60.34 92 PHE A N 1
ATOM 695 C CA . PHE A 1 92 ? 4.048 10.837 -12.337 1.00 60.34 92 PHE A CA 1
ATOM 696 C C . PHE A 1 92 ? 3.062 10.514 -13.454 1.00 60.34 92 PHE A C 1
ATOM 698 O O . PHE A 1 92 ? 3.017 11.199 -14.474 1.00 60.34 92 PHE A O 1
ATOM 705 N N . SER A 1 93 ? 2.240 9.492 -13.249 1.00 65.62 93 SER A N 1
ATOM 706 C CA . SER A 1 93 ? 0.971 9.393 -13.959 1.00 65.62 93 SER A CA 1
ATOM 707 C C . SER A 1 93 ? -0.120 9.990 -13.071 1.00 65.62 93 SER A C 1
ATOM 709 O O . SER A 1 93 ? -0.127 9.795 -11.860 1.00 65.62 93 SER A O 1
ATOM 711 N N . ALA A 1 94 ? -1.085 10.703 -13.655 1.00 68.81 94 ALA A N 1
ATOM 712 C CA . ALA A 1 94 ? -2.313 11.073 -12.938 1.00 68.81 94 ALA A CA 1
ATOM 713 C C . ALA A 1 94 ? -3.198 9.843 -12.629 1.00 68.81 94 ALA A C 1
ATOM 715 O O . ALA A 1 94 ? -4.285 9.966 -12.060 1.00 68.81 94 ALA A O 1
ATOM 716 N N . GLN A 1 95 ? -2.753 8.654 -13.042 1.00 81.81 95 GLN A N 1
ATOM 717 C CA . GLN A 1 95 ? -3.483 7.413 -12.930 1.00 81.81 95 GLN A CA 1
ATOM 718 C C . GLN A 1 95 ? -3.226 6.785 -11.563 1.00 81.81 95 GLN A C 1
ATOM 720 O O . GLN A 1 95 ? -2.090 6.619 -11.119 1.00 81.81 95 GLN A O 1
ATOM 725 N N . TRP A 1 96 ? -4.320 6.435 -10.899 1.00 87.94 96 TRP A N 1
ATOM 726 C CA . TRP A 1 96 ? -4.306 5.661 -9.670 1.00 87.94 96 TRP A CA 1
ATOM 727 C C . TRP A 1 96 ? -4.555 4.202 -10.015 1.00 87.94 96 TRP A C 1
ATOM 729 O O . TRP A 1 96 ? -5.557 3.892 -10.661 1.00 87.94 96 TRP A O 1
ATOM 739 N N . VAL A 1 97 ? -3.674 3.319 -9.562 1.00 90.31 97 VAL A N 1
ATOM 740 C CA . VAL A 1 97 ? -3.813 1.875 -9.754 1.00 90.31 97 VAL A CA 1
ATOM 741 C C . VAL A 1 97 ? -4.221 1.238 -8.433 1.00 90.31 97 VAL A C 1
ATOM 743 O O . VAL A 1 97 ? -3.670 1.565 -7.382 1.00 90.31 97 VAL A O 1
ATOM 746 N N . ALA A 1 98 ? -5.232 0.375 -8.475 1.00 92.19 98 ALA A N 1
ATOM 747 C CA . ALA A 1 98 ? -5.746 -0.323 -7.304 1.00 92.19 98 ALA A CA 1
ATOM 748 C C . ALA A 1 98 ? -4.974 -1.627 -7.064 1.00 92.19 98 ALA A C 1
ATOM 750 O O . ALA A 1 98 ? -4.649 -2.326 -8.018 1.00 92.19 98 ALA A O 1
ATOM 751 N N . CYS A 1 99 ? -4.744 -1.984 -5.800 1.00 93.12 99 CYS A N 1
ATOM 752 C CA . CYS A 1 99 ? -4.369 -3.352 -5.427 1.00 93.12 99 CYS A CA 1
ATOM 753 C C . CYS A 1 99 ? -5.625 -4.241 -5.398 1.00 93.12 99 CYS A C 1
ATOM 755 O O . CYS A 1 99 ? -6.423 -4.043 -4.495 1.00 93.12 99 CYS A O 1
ATOM 757 N N . PRO A 1 100 ? -5.850 -5.197 -6.309 1.00 94.00 100 PRO A N 1
ATOM 758 C CA . PRO A 1 100 ? -7.141 -5.886 -6.441 1.00 94.00 100 PRO A CA 1
ATOM 759 C C . PRO A 1 100 ? -7.745 -6.435 -5.135 1.00 94.00 100 PRO A C 1
ATOM 761 O O . PRO A 1 100 ? -8.945 -6.280 -4.900 1.00 94.00 100 PRO A O 1
ATOM 764 N N . THR A 1 101 ? -6.930 -7.015 -4.253 1.00 94.81 101 THR A N 1
ATOM 765 C CA . THR A 1 101 ? -7.383 -7.475 -2.937 1.00 94.81 101 THR A CA 1
ATOM 766 C C . THR A 1 101 ? -7.631 -6.307 -1.969 1.00 94.81 101 THR A C 1
ATOM 768 O O . THR A 1 101 ? -6.737 -5.514 -1.663 1.00 94.81 101 THR A O 1
ATOM 771 N N . LYS A 1 102 ? -8.845 -6.227 -1.406 1.00 92.50 102 LYS A N 1
ATOM 772 C CA . LYS A 1 102 ? -9.184 -5.251 -0.355 1.00 92.50 102 LYS A CA 1
ATOM 773 C C . LYS A 1 102 ? -8.588 -5.637 0.997 1.00 92.50 102 LYS A C 1
ATOM 775 O O . LYS A 1 102 ? -8.638 -6.800 1.404 1.00 92.50 102 LYS A O 1
ATOM 780 N N . VAL A 1 103 ? -8.102 -4.639 1.730 1.00 90.31 103 VAL A N 1
ATOM 781 C CA . VAL A 1 103 ? -7.598 -4.808 3.098 1.00 90.31 103 VAL A CA 1
ATOM 782 C C . VAL A 1 103 ? -8.751 -4.762 4.102 1.00 90.31 103 VAL A C 1
ATOM 784 O O . VAL A 1 103 ? -9.653 -3.935 3.970 1.00 90.31 103 VAL A O 1
ATOM 787 N N . ASP A 1 104 ? -8.730 -5.650 5.095 1.00 88.44 104 ASP A N 1
ATOM 788 C CA . ASP A 1 104 ? -9.704 -5.643 6.194 1.00 88.44 104 ASP A CA 1
ATOM 789 C C . ASP A 1 104 ? -9.522 -4.422 7.091 1.00 88.44 104 ASP A C 1
ATOM 791 O O . ASP A 1 104 ? -8.455 -3.812 7.100 1.00 88.44 104 ASP A O 1
ATOM 795 N N . ALA A 1 105 ? -10.523 -4.140 7.930 1.00 79.94 105 ALA A N 1
ATOM 796 C CA . ALA A 1 105 ? -10.566 -2.982 8.828 1.00 79.94 105 ALA A CA 1
ATOM 797 C C . ALA A 1 105 ? -9.287 -2.746 9.650 1.00 79.94 105 ALA A C 1
ATOM 799 O O . ALA A 1 105 ? -8.992 -1.632 10.091 1.00 79.94 105 ALA A O 1
ATOM 800 N N . HIS A 1 106 ? -8.574 -3.835 9.919 1.00 84.25 106 HIS A N 1
ATOM 801 C CA . HIS A 1 106 ? -7.432 -3.925 10.821 1.00 84.25 106 HIS A CA 1
ATOM 802 C C . HIS A 1 106 ? -6.275 -4.704 10.185 1.00 84.25 106 HIS A C 1
ATOM 804 O O . HIS A 1 106 ? -5.319 -5.081 10.856 1.00 84.25 106 HIS A O 1
ATOM 810 N N . GLY A 1 107 ? -6.399 -4.982 8.887 1.00 89.88 107 GLY A N 1
ATOM 811 C CA . GLY A 1 107 ? -5.356 -5.600 8.098 1.00 89.88 107 GLY A CA 1
ATOM 812 C C . GLY A 1 107 ? -4.323 -4.577 7.649 1.00 89.88 107 GLY A C 1
ATOM 813 O O . GLY A 1 107 ? -4.379 -3.380 7.947 1.00 89.88 107 GLY A O 1
ATOM 814 N N . TRP A 1 108 ? -3.365 -5.054 6.874 1.00 93.12 108 TRP A N 1
ATOM 815 C CA . TRP A 1 108 ? -2.305 -4.214 6.346 1.00 93.12 108 TRP A CA 1
ATOM 816 C C . TRP A 1 108 ? -1.838 -4.723 4.988 1.00 93.12 108 TRP A C 1
ATOM 818 O O . TRP A 1 108 ? -2.084 -5.865 4.603 1.00 93.12 108 TRP A O 1
ATOM 828 N N . ILE A 1 109 ? -1.190 -3.842 4.236 1.00 95.06 109 ILE A N 1
ATOM 829 C CA . ILE A 1 109 ? -0.737 -4.097 2.873 1.00 95.06 109 ILE A CA 1
ATOM 830 C C . ILE A 1 109 ? 0.743 -3.756 2.743 1.00 95.06 109 ILE A C 1
ATOM 832 O O . ILE A 1 109 ? 1.195 -2.732 3.257 1.00 95.06 109 ILE A O 1
ATOM 836 N N . ARG A 1 110 ? 1.498 -4.588 2.024 1.00 96.62 110 ARG A N 1
ATOM 837 C CA . ARG A 1 110 ? 2.875 -4.293 1.611 1.00 96.62 110 ARG A CA 1
ATOM 838 C C . ARG A 1 110 ? 2.962 -4.212 0.106 1.00 96.62 110 ARG A C 1
ATOM 840 O O . ARG A 1 110 ? 2.466 -5.100 -0.580 1.00 96.62 110 ARG A O 1
ATOM 847 N N . PHE A 1 111 ? 3.680 -3.221 -0.389 1.00 95.44 111 PHE A N 1
ATOM 848 C CA . PHE A 1 111 ? 4.096 -3.171 -1.783 1.00 95.44 111 PHE A CA 1
ATOM 849 C C . PHE A 1 111 ? 5.540 -3.638 -1.882 1.00 95.44 111 PHE A C 1
ATOM 851 O O . PHE A 1 111 ? 6.402 -3.083 -1.206 1.00 95.44 111 PHE A O 1
ATOM 858 N N . LYS A 1 112 ? 5.797 -4.653 -2.711 1.00 94.81 112 LYS A N 1
ATOM 859 C CA . LYS A 1 112 ? 7.144 -5.163 -2.997 1.00 94.81 112 LYS A CA 1
ATOM 860 C C . LYS A 1 112 ? 7.362 -5.235 -4.494 1.00 94.81 112 LYS A C 1
ATOM 862 O O . LYS A 1 112 ? 6.428 -5.500 -5.245 1.00 94.81 112 LYS A O 1
ATOM 867 N N . ARG A 1 113 ? 8.613 -5.069 -4.908 1.00 90.38 113 ARG A N 1
ATOM 868 C CA . ARG A 1 113 ? 9.019 -5.167 -6.305 1.00 90.38 113 ARG A CA 1
ATOM 869 C C . ARG A 1 113 ? 9.905 -6.389 -6.507 1.00 90.38 113 ARG A C 1
ATOM 871 O O . ARG A 1 113 ? 10.822 -6.615 -5.723 1.00 90.38 113 ARG A O 1
ATOM 878 N N . SER A 1 114 ? 9.641 -7.140 -7.569 1.00 88.75 114 SER A N 1
ATOM 879 C CA . SER A 1 114 ? 10.496 -8.228 -8.044 1.00 88.75 114 SER A CA 1
ATOM 880 C C . SER A 1 114 ? 10.706 -8.056 -9.545 1.00 88.75 114 SER A C 1
ATOM 882 O O . SER A 1 114 ? 9.818 -8.322 -10.349 1.00 88.75 114 SER A O 1
ATOM 884 N N . GLY A 1 115 ? 11.869 -7.531 -9.937 1.00 86.75 115 GLY A N 1
ATOM 885 C CA . GLY A 1 115 ? 12.121 -7.161 -11.329 1.00 86.75 115 GLY A CA 1
ATOM 886 C C . GLY A 1 115 ? 11.174 -6.053 -11.804 1.00 86.75 115 GLY A C 1
ATOM 887 O O . GLY A 1 115 ? 11.207 -4.929 -11.290 1.00 86.75 115 GLY A O 1
ATOM 888 N N . LYS A 1 116 ? 10.348 -6.359 -12.808 1.00 83.50 116 LYS A N 1
ATOM 889 C CA . LYS A 1 116 ? 9.349 -5.421 -13.342 1.00 83.50 116 LYS A CA 1
ATOM 890 C C . LYS A 1 116 ? 8.035 -5.436 -12.570 1.00 83.50 116 LYS A C 1
ATOM 892 O O . LYS A 1 116 ? 7.332 -4.434 -12.578 1.00 83.50 116 LYS A O 1
ATOM 897 N N . ASP A 1 117 ? 7.764 -6.515 -11.850 1.00 88.69 117 ASP A N 1
ATOM 898 C CA . ASP A 1 117 ? 6.477 -6.708 -11.207 1.00 88.69 117 ASP A CA 1
ATOM 899 C C . ASP A 1 117 ? 6.430 -5.931 -9.894 1.00 88.69 117 ASP A C 1
ATOM 901 O O . ASP A 1 117 ? 7.286 -6.098 -9.014 1.00 88.69 117 ASP A O 1
ATOM 905 N N . LEU A 1 118 ? 5.406 -5.091 -9.749 1.00 91.81 118 LEU A N 1
ATOM 906 C CA . LEU A 1 118 ? 4.989 -4.584 -8.453 1.00 91.81 118 LEU A CA 1
ATOM 907 C C . LEU A 1 118 ? 3.894 -5.502 -7.923 1.00 91.81 118 LEU A C 1
ATOM 909 O O . LEU A 1 118 ? 2.867 -5.680 -8.564 1.00 91.81 118 LEU A O 1
ATOM 913 N N . THR A 1 119 ? 4.084 -6.063 -6.740 1.00 95.81 119 THR A N 1
ATOM 914 C CA . THR A 1 119 ? 3.084 -6.911 -6.094 1.00 95.81 119 THR A CA 1
ATOM 915 C C . THR A 1 119 ? 2.592 -6.235 -4.828 1.00 95.81 119 THR A C 1
ATOM 917 O O . THR A 1 119 ? 3.397 -5.784 -4.005 1.00 95.81 119 THR A O 1
ATOM 920 N N . CYS A 1 120 ? 1.277 -6.198 -4.642 1.00 95.94 120 CYS A N 1
ATOM 921 C CA . CYS A 1 120 ? 0.704 -5.911 -3.340 1.00 95.94 120 CYS A CA 1
ATOM 922 C C . CYS A 1 120 ? 0.413 -7.206 -2.586 1.00 95.94 120 CYS A C 1
ATOM 924 O O . CYS A 1 120 ? -0.163 -8.136 -3.136 1.00 95.94 120 CYS A O 1
ATOM 926 N N . TYR A 1 121 ? 0.804 -7.253 -1.319 1.00 97.50 121 TYR A N 1
ATOM 927 C CA . TYR A 1 121 ? 0.528 -8.349 -0.398 1.00 97.50 121 TYR A CA 1
ATOM 928 C C . TYR A 1 121 ? -0.408 -7.834 0.680 1.00 97.50 121 TYR A C 1
ATOM 930 O O . TYR A 1 121 ? -0.052 -6.891 1.387 1.00 97.50 121 TYR A O 1
ATOM 938 N N . VAL A 1 122 ? -1.583 -8.436 0.802 1.00 96.31 122 VAL A N 1
ATOM 939 C CA . VAL A 1 122 ? -2.612 -8.045 1.762 1.00 96.31 122 VAL A CA 1
ATOM 940 C C . VAL A 1 122 ? -2.668 -9.076 2.870 1.00 96.31 122 VAL A C 1
ATOM 942 O O . VAL A 1 122 ? -2.721 -10.277 2.614 1.00 96.31 122 VAL A O 1
ATOM 945 N N . TYR A 1 123 ? -2.670 -8.596 4.103 1.00 95.56 123 TYR A N 1
ATOM 946 C CA . TYR A 1 123 ? -2.626 -9.412 5.302 1.00 95.56 123 TYR A CA 1
ATOM 947 C C . TYR A 1 123 ? -3.801 -9.087 6.216 1.00 95.56 123 TYR A C 1
ATOM 949 O O . TYR A 1 123 ? -4.253 -7.939 6.296 1.00 95.56 123 TYR A O 1
ATOM 957 N N . HIS A 1 124 ? -4.256 -10.106 6.933 1.00 92.56 124 HIS A N 1
ATOM 958 C CA . HIS A 1 124 ? -5.167 -9.956 8.056 1.00 92.56 124 HIS A CA 1
ATOM 959 C C . HIS A 1 124 ? -4.451 -9.314 9.262 1.00 92.56 124 HIS A C 1
ATOM 961 O O . HIS A 1 124 ? -3.224 -9.170 9.288 1.00 92.56 124 HIS A O 1
ATOM 967 N N . GLU A 1 125 ? -5.224 -8.930 10.282 1.00 89.56 125 GLU A N 1
ATOM 968 C CA . GLU A 1 125 ? -4.710 -8.346 11.536 1.00 89.56 125 GLU A CA 1
ATOM 969 C C . GLU A 1 125 ? -3.707 -9.276 12.243 1.00 89.56 125 GLU A C 1
ATOM 971 O O . GLU A 1 125 ? -2.726 -8.813 12.818 1.00 89.56 125 GLU A O 1
ATOM 976 N N . ASP A 1 126 ? -3.910 -10.593 12.148 1.00 91.31 126 ASP A N 1
ATOM 977 C CA . ASP A 1 126 ? -3.035 -11.614 12.738 1.00 91.31 126 ASP A CA 1
ATOM 978 C C . ASP A 1 126 ? -1.736 -11.866 11.945 1.00 91.31 126 ASP A C 1
ATOM 980 O O . ASP A 1 126 ? -0.885 -12.647 12.370 1.00 91.31 126 ASP A O 1
ATOM 984 N N . GLY A 1 127 ? -1.567 -11.198 10.798 1.00 92.69 127 GLY A N 1
ATOM 985 C CA . GLY A 1 127 ? -0.412 -11.342 9.916 1.00 92.69 127 GLY A CA 1
ATOM 986 C C . GLY A 1 127 ? -0.497 -12.503 8.924 1.00 92.69 127 GLY A C 1
ATOM 987 O O . GLY A 1 127 ? 0.442 -12.686 8.146 1.00 92.69 127 GLY A O 1
ATOM 988 N N . SER A 1 128 ? -1.593 -13.266 8.898 1.00 95.31 128 SER A N 1
ATOM 989 C CA . SER A 1 128 ? -1.834 -14.258 7.848 1.00 95.31 128 SER A CA 1
ATOM 990 C C . SER A 1 128 ? -2.103 -13.577 6.500 1.00 95.31 128 SER A C 1
ATOM 992 O O . SER A 1 128 ? -2.658 -12.477 6.427 1.00 95.31 128 SER A O 1
ATOM 994 N N . LEU A 1 129 ? -1.640 -14.198 5.410 1.00 96.75 129 LEU A N 1
ATOM 995 C CA . LEU A 1 129 ? -1.783 -13.649 4.062 1.00 96.75 129 LEU A CA 1
ATOM 996 C C . LEU A 1 129 ? -3.228 -13.831 3.581 1.00 96.75 129 LEU A C 1
ATOM 998 O O . LEU A 1 129 ? -3.697 -14.959 3.463 1.00 96.75 129 LEU A O 1
ATOM 1002 N N . LYS A 1 130 ? -3.893 -12.721 3.258 1.00 95.50 130 LYS A N 1
ATOM 1003 C CA . LYS A 1 130 ? -5.228 -12.696 2.649 1.00 95.50 130 LYS A CA 1
ATOM 1004 C C . LYS A 1 130 ? -5.156 -12.903 1.137 1.00 95.50 130 LYS A C 1
ATOM 1006 O O . LYS A 1 130 ? -5.967 -13.624 0.567 1.00 95.50 130 LYS A O 1
ATOM 1011 N N . GLY A 1 131 ? -4.185 -12.264 0.489 1.00 96.44 131 GLY A N 1
ATOM 1012 C CA . GLY A 1 131 ? -3.999 -12.343 -0.956 1.00 96.44 131 GLY A CA 1
ATOM 1013 C C . GLY A 1 131 ? -2.776 -11.569 -1.425 1.00 96.44 131 GLY A C 1
ATOM 1014 O O . GLY A 1 131 ? -2.220 -10.748 -0.690 1.00 96.44 131 GLY A O 1
ATOM 1015 N N . ASN A 1 132 ? -2.344 -11.842 -2.650 1.00 96.56 132 ASN A N 1
ATOM 1016 C CA . ASN A 1 132 ? -1.289 -11.092 -3.307 1.00 96.56 132 ASN A CA 1
ATOM 1017 C C . ASN A 1 132 ? -1.573 -10.957 -4.801 1.00 96.56 132 ASN A C 1
ATOM 1019 O O . ASN A 1 132 ? -1.871 -11.940 -5.472 1.00 96.56 132 ASN A O 1
ATOM 1023 N N . ASP A 1 133 ? -1.420 -9.744 -5.315 1.00 96.44 133 ASP A N 1
ATOM 1024 C CA . ASP A 1 133 ? -1.755 -9.418 -6.695 1.00 96.44 133 ASP A CA 1
ATOM 1025 C C . ASP A 1 133 ? -0.606 -8.657 -7.346 1.00 96.44 133 ASP A C 1
ATOM 1027 O O . ASP A 1 133 ? -0.033 -7.735 -6.753 1.00 96.44 133 ASP A O 1
ATOM 1031 N N . VAL A 1 134 ? -0.275 -9.035 -8.579 1.00 93.75 134 VAL A N 1
ATOM 1032 C CA . VAL A 1 134 ? 0.625 -8.248 -9.423 1.00 93.75 134 VAL A CA 1
ATOM 1033 C C . VAL A 1 134 ? -0.156 -7.061 -9.975 1.00 93.75 134 VAL A C 1
ATOM 1035 O O . VAL A 1 134 ? -1.258 -7.209 -10.500 1.00 93.75 134 VAL A O 1
ATOM 1038 N N . ILE A 1 135 ? 0.422 -5.877 -9.830 1.00 90.38 135 ILE A N 1
ATOM 1039 C CA . ILE A 1 135 ? -0.139 -4.610 -10.267 1.00 90.38 135 ILE A CA 1
ATOM 1040 C C . ILE A 1 135 ? 0.518 -4.247 -11.590 1.00 90.38 135 ILE A C 1
ATOM 1042 O O . ILE A 1 135 ? 1.725 -4.008 -11.644 1.00 90.38 135 ILE A O 1
ATOM 1046 N N . ASP A 1 136 ? -0.296 -4.178 -12.637 1.00 82.50 136 ASP A N 1
ATOM 1047 C CA . ASP A 1 136 ? 0.130 -3.651 -13.926 1.00 82.50 136 ASP A CA 1
ATOM 1048 C C . ASP A 1 136 ? 0.238 -2.122 -13.835 1.00 82.50 136 ASP A C 1
ATOM 1050 O O . ASP A 1 136 ? -0.739 -1.427 -13.533 1.00 82.50 136 ASP A O 1
ATOM 1054 N N . ILE A 1 137 ? 1.448 -1.602 -14.037 1.00 76.31 137 ILE A N 1
ATOM 1055 C CA . ILE A 1 137 ? 1.724 -0.168 -14.068 1.00 76.31 137 ILE A CA 1
ATOM 1056 C C . ILE A 1 137 ? 2.024 0.184 -15.522 1.00 76.31 137 ILE A C 1
ATOM 1058 O O . ILE A 1 137 ? 3.124 -0.105 -15.998 1.00 76.31 137 ILE A O 1
ATOM 1062 N N . PRO A 1 138 ? 1.085 0.835 -16.232 1.00 68.00 138 PRO A N 1
ATOM 1063 C CA . PRO A 1 138 ? 1.295 1.208 -17.621 1.00 68.00 138 PRO A CA 1
ATOM 1064 C C . PRO A 1 138 ? 2.579 2.033 -17.778 1.00 68.00 138 PRO A C 1
ATOM 1066 O O . PRO A 1 138 ? 2.691 3.123 -17.217 1.00 68.00 138 PRO A O 1
ATOM 1069 N N . GLY A 1 139 ? 3.540 1.520 -18.551 1.00 65.25 139 GLY A N 1
ATOM 1070 C CA . GLY A 1 139 ? 4.818 2.195 -18.813 1.00 65.25 139 GLY A CA 1
ATOM 1071 C C . GLY A 1 139 ? 6.004 1.758 -17.940 1.00 65.25 139 GLY A C 1
ATOM 1072 O O . GLY A 1 139 ? 7.080 2.349 -18.071 1.00 65.25 139 GLY A O 1
ATOM 1073 N N . MET A 1 140 ? 5.840 0.728 -17.102 1.00 60.72 140 MET A N 1
ATOM 1074 C CA . MET A 1 140 ? 6.933 -0.011 -16.442 1.00 60.72 140 MET A CA 1
ATOM 1075 C C . MET A 1 140 ? 7.110 -1.414 -17.034 1.00 60.72 140 MET A C 1
ATOM 1077 O O . MET A 1 140 ? 8.269 -1.902 -17.043 1.00 60.72 140 MET A O 1
#

Foldseek 3Di:
DDDDDDDDDDPPVPPVVVVVVVVVVVVPPPPPLQKEKEFEQDQWWKQKAKPQRRVQSGDRTAHHRGMGIGRLPDDRNDFWIWMWIADTHPDGDPDIWTQPDTETSRKYWYWDDDPPWTKIWIAHNVRHTPDMDTTDDPPD

pLDDT: mean 76.98, std 18.05, range [42.56, 97.5]